Protein AF-A0A1M6DS58-F1 (afdb_monomer_lite)

pLDDT: mean 88.7, std 8.62, range [46.53, 97.75]

Structure (mmCIF, N/CA/C/O backbone):
data_AF-A0A1M6DS58-F1
#
_entry.id   AF-A0A1M6DS58-F1
#
loop_
_atom_site.group_PDB
_atom_site.id
_atom_site.type_symbol
_atom_site.label_atom_id
_atom_site.label_alt_id
_atom_site.label_comp_id
_atom_site.label_asym_id
_atom_site.label_entity_id
_atom_site.label_seq_id
_atom_site.pdbx_PDB_ins_code
_atom_site.Cartn_x
_atom_site.Cartn_y
_atom_site.Cartn_z
_atom_site.occupancy
_atom_site.B_iso_or_equiv
_atom_site.auth_seq_id
_atom_site.auth_comp_id
_atom_site.auth_asym_id
_atom_site.auth_atom_id
_atom_site.pdbx_PDB_model_num
ATOM 1 N N . MET A 1 1 ? 22.175 9.753 -7.302 1.00 46.53 1 MET A N 1
ATOM 2 C CA . MET A 1 1 ? 21.295 8.682 -6.777 1.00 46.53 1 MET A CA 1
ATOM 3 C C . MET A 1 1 ? 20.994 7.592 -7.810 1.00 46.53 1 MET A C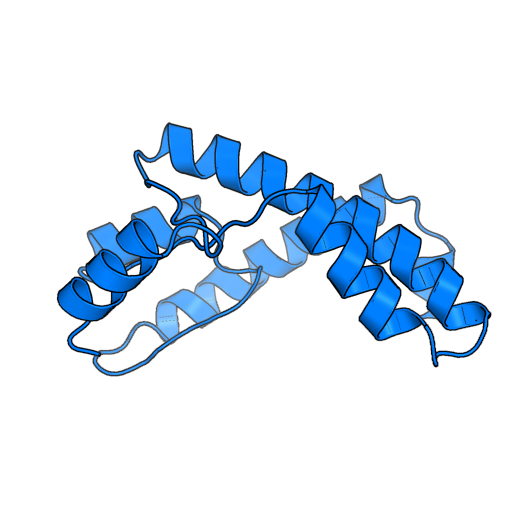 1
ATOM 5 O O . MET A 1 1 ? 21.198 6.434 -7.489 1.00 46.53 1 MET A O 1
ATOM 9 N N . ALA A 1 2 ? 20.599 7.916 -9.053 1.00 52.50 2 ALA A N 1
ATOM 10 C CA . ALA A 1 2 ? 20.231 6.903 -10.060 1.00 52.50 2 ALA A CA 1
ATOM 11 C C . ALA A 1 2 ? 21.359 5.905 -10.433 1.00 52.50 2 ALA A C 1
ATOM 13 O O . ALA A 1 2 ? 21.105 4.710 -10.499 1.00 52.50 2 ALA A O 1
ATOM 14 N N . GLN A 1 3 ? 22.613 6.367 -10.556 1.00 55.88 3 GLN A N 1
ATOM 15 C CA . GLN A 1 3 ? 23.780 5.513 -10.867 1.00 55.88 3 GLN A CA 1
ATOM 16 C C . GLN A 1 3 ? 24.106 4.448 -9.799 1.00 55.88 3 GLN A C 1
ATOM 18 O O . GLN A 1 3 ? 24.860 3.515 -10.068 1.00 55.88 3 GLN A O 1
ATOM 23 N N . PHE A 1 4 ? 23.597 4.594 -8.570 1.00 59.97 4 PHE A N 1
ATOM 24 C CA . PHE A 1 4 ? 23.813 3.607 -7.509 1.00 59.97 4 PHE A CA 1
ATOM 25 C C . PHE A 1 4 ? 22.895 2.392 -7.695 1.00 59.97 4 PHE A C 1
ATOM 27 O O . PHE A 1 4 ? 23.347 1.260 -7.570 1.00 59.97 4 PHE A O 1
ATOM 34 N N . TYR A 1 5 ? 21.641 2.634 -8.091 1.00 61.66 5 TYR A N 1
ATOM 35 C CA . TYR A 1 5 ? 20.644 1.594 -8.349 1.00 61.66 5 TYR A CA 1
ATOM 36 C C . TYR A 1 5 ? 20.905 0.819 -9.643 1.00 61.66 5 TYR A C 1
ATOM 38 O O . TYR A 1 5 ? 20.605 -0.364 -9.698 1.00 61.66 5 TYR A O 1
ATOM 46 N N . ASP A 1 6 ? 21.522 1.444 -10.651 1.00 66.69 6 ASP A N 1
ATOM 47 C CA . ASP A 1 6 ? 21.835 0.776 -11.926 1.00 66.69 6 ASP A CA 1
ATOM 48 C C . ASP A 1 6 ? 22.868 -0.371 -11.776 1.00 66.69 6 ASP A C 1
ATOM 50 O O . ASP A 1 6 ? 23.033 -1.169 -12.694 1.00 66.69 6 ASP A O 1
ATOM 54 N N . ARG A 1 7 ? 23.573 -0.460 -10.635 1.00 71.75 7 ARG A N 1
ATOM 55 C CA . ARG A 1 7 ? 24.584 -1.499 -10.344 1.00 71.75 7 ARG A CA 1
ATOM 56 C C . ARG A 1 7 ? 24.110 -2.576 -9.365 1.00 71.75 7 ARG A C 1
ATOM 58 O O . ARG A 1 7 ? 24.876 -3.485 -9.059 1.00 71.75 7 ARG A O 1
ATOM 65 N N . MET A 1 8 ? 22.900 -2.446 -8.830 1.00 73.06 8 MET A N 1
ATOM 66 C CA . MET A 1 8 ? 22.350 -3.369 -7.840 1.00 73.06 8 MET A CA 1
ATOM 67 C C . MET A 1 8 ? 21.389 -4.336 -8.522 1.00 73.06 8 MET A C 1
ATOM 69 O O . MET A 1 8 ? 20.614 -3.933 -9.387 1.00 73.06 8 MET A O 1
ATOM 73 N N . ASP A 1 9 ? 21.421 -5.604 -8.118 1.00 81.25 9 ASP A N 1
ATOM 74 C CA . ASP A 1 9 ? 20.386 -6.544 -8.533 1.00 81.25 9 ASP A CA 1
ATOM 75 C C . ASP A 1 9 ? 19.036 -6.210 -7.868 1.00 81.25 9 ASP A C 1
ATOM 77 O O . ASP A 1 9 ? 18.951 -5.480 -6.872 1.00 81.25 9 ASP A O 1
ATOM 81 N N . ASP A 1 10 ? 17.956 -6.755 -8.425 1.00 77.62 10 ASP A N 1
ATOM 82 C CA . ASP A 1 10 ? 16.598 -6.503 -7.938 1.00 77.62 10 ASP A CA 1
ATOM 83 C C . ASP A 1 10 ? 16.417 -6.892 -6.458 1.00 77.62 10 ASP A C 1
ATOM 85 O O . ASP A 1 10 ? 15.611 -6.283 -5.750 1.00 77.62 10 ASP A O 1
ATOM 89 N N . ALA A 1 11 ? 17.160 -7.891 -5.966 1.00 80.81 11 ALA A N 1
ATOM 90 C CA . ALA A 1 11 ? 17.073 -8.344 -4.582 1.00 80.81 11 ALA A CA 1
ATOM 91 C C . ALA A 1 11 ? 17.712 -7.335 -3.618 1.00 80.81 11 ALA A C 1
ATOM 93 O O . ALA A 1 11 ? 17.133 -7.044 -2.571 1.00 80.81 11 ALA A O 1
ATOM 94 N N . ALA A 1 12 ? 18.851 -6.756 -3.988 1.00 86.31 12 ALA A N 1
ATOM 95 C CA . ALA A 1 12 ? 19.535 -5.724 -3.229 1.00 86.31 12 ALA A CA 1
ATOM 96 C C . ALA A 1 12 ? 18.743 -4.407 -3.234 1.00 86.31 12 ALA A C 1
ATOM 98 O O . ALA A 1 12 ? 18.622 -3.758 -2.193 1.00 86.31 12 ALA A O 1
ATOM 99 N N . ILE A 1 13 ? 18.137 -4.034 -4.370 1.00 82.44 13 ILE A N 1
ATOM 100 C CA . ILE A 1 13 ? 17.237 -2.870 -4.458 1.00 82.44 13 ILE A CA 1
ATOM 101 C C . ILE A 1 13 ? 16.018 -3.066 -3.553 1.00 82.44 13 ILE A C 1
ATOM 103 O O . ILE A 1 13 ? 15.627 -2.151 -2.824 1.00 82.44 13 ILE A O 1
ATOM 107 N N . TRP A 1 14 ? 15.418 -4.256 -3.587 1.00 84.06 14 TRP A N 1
ATOM 108 C CA . TRP A 1 14 ? 14.292 -4.589 -2.724 1.00 84.06 14 TRP A CA 1
ATOM 109 C C . TRP A 1 14 ? 14.684 -4.531 -1.247 1.00 84.06 14 TRP A C 1
ATOM 111 O O . TRP A 1 14 ? 14.027 -3.844 -0.470 1.00 84.06 14 TRP A O 1
ATOM 121 N N . TRP A 1 15 ? 15.795 -5.163 -0.862 1.00 87.19 15 TRP A N 1
ATOM 122 C CA . TRP A 1 15 ? 16.299 -5.122 0.512 1.00 87.19 15 TRP A CA 1
ATOM 123 C C . TRP A 1 15 ? 16.541 -3.686 0.990 1.00 87.19 15 TRP A C 1
ATOM 125 O O . TRP A 1 15 ? 16.115 -3.321 2.086 1.00 87.19 15 TRP A O 1
ATOM 135 N N . PHE A 1 16 ? 17.139 -2.840 0.147 1.00 87.06 16 PHE A N 1
ATOM 136 C CA . PHE A 1 16 ? 17.342 -1.430 0.469 1.00 87.06 16 PHE A CA 1
ATOM 137 C C . PHE A 1 16 ? 16.011 -0.706 0.716 1.00 87.06 16 PHE A C 1
ATOM 139 O O . PHE A 1 16 ? 15.902 0.070 1.662 1.00 87.06 16 PHE A O 1
ATOM 146 N N . SER A 1 17 ? 14.976 -1.003 -0.079 1.00 84.19 17 SER A N 1
ATOM 147 C CA . SER A 1 17 ? 13.623 -0.475 0.140 1.00 84.19 17 SER A CA 1
ATOM 148 C C . SER A 1 17 ? 13.063 -0.891 1.501 1.00 84.19 17 SER A C 1
ATOM 150 O O . SER A 1 17 ? 12.466 -0.071 2.195 1.00 84.19 17 SER A O 1
ATOM 152 N N . GLN A 1 18 ? 13.293 -2.138 1.919 1.00 86.56 18 GLN A N 1
ATOM 153 C CA . GLN A 1 18 ? 12.830 -2.639 3.216 1.00 86.56 18 GLN A CA 1
ATOM 154 C C . GLN A 1 18 ? 13.524 -1.933 4.381 1.00 86.56 18 GLN A C 1
ATOM 156 O O . GLN A 1 18 ? 12.858 -1.526 5.333 1.00 86.56 18 GLN A O 1
ATOM 161 N N . VAL A 1 19 ? 14.843 -1.740 4.292 1.00 89.56 19 VAL A N 1
ATOM 162 C CA . VAL A 1 19 ? 15.611 -0.979 5.288 1.00 89.56 19 VAL A CA 1
ATOM 163 C C . VAL A 1 19 ? 15.158 0.476 5.323 1.00 89.56 19 VAL A C 1
ATOM 165 O O . VAL A 1 19 ? 14.939 1.027 6.399 1.00 89.56 19 VAL A O 1
ATOM 168 N N . HIS A 1 20 ? 14.955 1.093 4.159 1.00 86.94 20 HIS A N 1
ATOM 169 C CA . HIS A 1 20 ? 14.448 2.456 4.075 1.00 86.94 20 HIS A CA 1
ATOM 170 C C . HIS A 1 20 ? 13.079 2.591 4.757 1.00 86.94 20 HIS A C 1
ATOM 172 O O . HIS A 1 20 ? 12.907 3.472 5.596 1.00 86.94 20 HIS A O 1
ATOM 178 N N . HIS A 1 21 ? 12.137 1.685 4.480 1.00 88.69 21 HIS A N 1
ATOM 179 C CA . HIS A 1 21 ? 10.829 1.672 5.139 1.00 88.69 21 HIS A CA 1
ATOM 180 C C . HIS A 1 21 ? 10.943 1.465 6.657 1.00 88.69 21 HIS A C 1
ATOM 182 O O . HIS A 1 21 ? 10.255 2.141 7.419 1.00 88.69 21 HIS A O 1
ATOM 188 N N . ALA A 1 22 ? 11.832 0.576 7.113 1.00 87.69 22 ALA A N 1
ATOM 189 C CA . ALA A 1 22 ? 12.081 0.377 8.539 1.00 87.69 22 ALA A CA 1
ATOM 190 C C . ALA A 1 22 ? 12.609 1.656 9.212 1.00 87.69 22 ALA A C 1
ATOM 192 O O . ALA A 1 22 ? 12.144 2.014 10.290 1.00 87.69 22 ALA A O 1
ATOM 193 N N . ASN A 1 23 ? 13.505 2.387 8.546 1.00 90.31 23 ASN A N 1
ATOM 194 C CA . ASN A 1 23 ? 14.052 3.649 9.050 1.00 90.31 23 ASN A CA 1
ATOM 195 C C . ASN A 1 23 ? 13.021 4.788 9.078 1.00 90.31 23 ASN A C 1
ATOM 197 O O . ASN A 1 23 ? 13.159 5.710 9.877 1.00 90.31 23 ASN A O 1
ATOM 201 N N . LEU A 1 24 ? 11.987 4.738 8.231 1.00 88.62 24 LEU A N 1
ATOM 202 C CA . LEU A 1 24 ? 10.886 5.707 8.251 1.00 88.62 24 LEU A CA 1
ATOM 203 C C . LEU A 1 24 ? 9.878 5.450 9.378 1.00 88.62 24 LEU A C 1
ATOM 205 O O . LEU A 1 24 ? 9.100 6.346 9.705 1.00 88.62 24 LEU A O 1
ATOM 209 N N . ARG A 1 25 ? 9.886 4.260 9.989 1.00 87.62 25 ARG A N 1
ATOM 210 C CA . ARG A 1 25 ? 8.902 3.868 11.005 1.00 87.62 25 ARG A CA 1
ATOM 211 C C . ARG A 1 25 ? 8.760 4.881 12.150 1.00 87.62 25 ARG A C 1
ATOM 213 O O . ARG A 1 25 ? 7.624 5.277 12.398 1.00 87.62 25 ARG A O 1
ATOM 220 N N . PRO A 1 26 ? 9.838 5.364 12.801 1.00 88.06 26 PRO A N 1
ATOM 221 C CA . PRO A 1 26 ? 9.694 6.314 13.906 1.00 88.06 26 PRO A CA 1
ATOM 222 C C . PRO A 1 26 ? 9.020 7.624 13.478 1.00 88.06 26 PRO A C 1
ATOM 224 O O . PRO A 1 26 ? 8.281 8.223 14.254 1.00 88.06 26 PRO A O 1
ATOM 227 N N . LEU A 1 27 ? 9.240 8.059 12.231 1.00 88.25 27 LEU A N 1
ATOM 228 C CA . LEU A 1 27 ? 8.618 9.267 11.685 1.00 88.25 27 LEU A CA 1
ATOM 229 C C . LEU A 1 27 ? 7.122 9.064 11.449 1.00 88.25 27 LEU A C 1
ATOM 231 O O . LEU A 1 27 ? 6.328 9.930 11.804 1.00 88.25 27 LEU A O 1
ATOM 235 N N . VAL A 1 28 ? 6.734 7.912 10.893 1.00 86.06 28 VAL A N 1
ATOM 236 C CA . VAL A 1 28 ? 5.318 7.558 10.729 1.00 86.06 28 VAL A CA 1
ATOM 237 C C . VAL A 1 28 ? 4.635 7.488 12.091 1.00 86.06 28 VAL A C 1
ATOM 239 O O . VAL A 1 28 ? 3.592 8.101 12.276 1.00 86.06 28 VAL A O 1
ATOM 242 N N . GLU A 1 29 ? 5.236 6.801 13.063 1.00 85.69 29 GLU A N 1
ATOM 243 C CA . GLU A 1 29 ? 4.677 6.654 14.411 1.00 85.69 29 GLU A CA 1
ATOM 244 C C . GLU A 1 29 ? 4.504 7.986 15.147 1.00 85.69 29 GLU A C 1
ATOM 246 O O . GLU A 1 29 ? 3.537 8.137 15.899 1.00 85.69 29 GLU A O 1
ATOM 251 N N . ALA A 1 30 ? 5.421 8.934 14.941 1.00 87.50 30 ALA A N 1
ATOM 252 C CA . ALA A 1 30 ? 5.326 10.288 15.479 1.00 87.50 30 ALA A CA 1
ATOM 253 C C . ALA A 1 30 ? 4.249 11.128 14.771 1.00 87.50 30 ALA A C 1
ATOM 255 O O . ALA A 1 30 ? 3.663 12.017 15.384 1.00 87.50 30 ALA A O 1
ATOM 256 N N . ALA A 1 31 ? 3.969 10.838 13.498 1.00 87.06 31 ALA A N 1
ATOM 257 C CA . ALA A 1 31 ? 2.948 11.516 12.703 1.00 87.06 31 ALA A CA 1
ATOM 258 C C . ALA A 1 31 ? 1.525 10.959 12.912 1.00 87.06 31 ALA A C 1
ATOM 260 O O . ALA A 1 31 ? 0.567 11.565 12.428 1.00 87.06 31 ALA A O 1
ATOM 261 N N . LEU A 1 32 ? 1.361 9.839 13.634 1.00 85.31 32 LEU A N 1
ATOM 262 C CA . LEU A 1 32 ? 0.059 9.265 14.004 1.00 85.31 32 LEU A CA 1
ATOM 263 C C . LEU A 1 32 ? -0.648 10.121 15.070 1.00 85.31 32 LEU A C 1
ATOM 265 O O . LEU A 1 32 ? -0.753 9.741 16.238 1.00 85.31 32 LEU A O 1
ATOM 269 N N . VAL A 1 33 ? -1.136 11.286 14.652 1.00 86.88 33 VAL A N 1
ATOM 270 C CA . VAL A 1 33 ? -1.972 12.191 15.449 1.00 86.88 33 VAL A CA 1
ATOM 271 C C . VAL A 1 33 ? -3.411 12.206 14.911 1.00 86.88 33 VAL A C 1
ATOM 273 O O . VAL A 1 33 ? -3.613 11.955 13.718 1.00 86.88 33 VAL A O 1
ATOM 276 N N . PRO A 1 34 ? -4.424 12.496 15.751 1.00 88.19 34 PRO A N 1
ATOM 277 C CA . PRO A 1 34 ? -5.816 12.550 15.310 1.00 88.19 34 PRO A CA 1
ATOM 278 C C . PRO A 1 34 ? -6.028 13.520 14.139 1.00 88.19 34 PRO A C 1
ATOM 280 O O . PRO A 1 34 ? -5.521 14.639 14.158 1.00 88.19 34 PRO A O 1
ATOM 283 N N . GLY A 1 35 ? -6.806 13.095 13.140 1.00 86.81 35 GLY A N 1
ATOM 284 C CA . GLY A 1 35 ? -7.133 13.904 11.959 1.00 86.81 35 GLY A CA 1
ATOM 285 C C . GLY A 1 35 ? -6.116 13.836 10.813 1.00 86.81 35 GLY A C 1
ATOM 286 O O . GLY A 1 35 ? -6.333 14.478 9.788 1.00 86.81 35 GLY A O 1
ATOM 287 N N . THR A 1 36 ? -5.042 13.054 10.946 1.00 89.50 36 THR A N 1
ATOM 288 C CA . THR A 1 36 ? -4.038 12.878 9.886 1.00 89.50 36 THR A CA 1
ATOM 289 C C . THR A 1 36 ? -4.298 11.615 9.070 1.00 89.50 36 THR A C 1
ATOM 291 O O . THR A 1 36 ? -4.552 10.547 9.625 1.00 89.50 36 THR A O 1
ATOM 294 N N . VAL A 1 37 ? -4.153 11.721 7.746 1.00 91.00 37 VAL A N 1
ATOM 295 C CA . VAL A 1 37 ? -4.070 10.575 6.832 1.00 91.00 37 VAL A CA 1
ATOM 296 C C . VAL A 1 37 ? -2.616 10.412 6.409 1.00 91.00 37 VAL A C 1
ATOM 298 O O . VAL A 1 37 ? -2.007 11.348 5.895 1.00 91.00 37 VAL A O 1
ATOM 301 N N . ILE A 1 38 ? -2.054 9.226 6.634 1.00 91.62 38 ILE A N 1
ATOM 302 C CA . ILE A 1 38 ? -0.716 8.864 6.162 1.00 91.62 38 ILE A CA 1
ATOM 303 C C . ILE A 1 38 ? -0.886 7.791 5.093 1.00 91.62 38 ILE A C 1
ATOM 305 O O . ILE A 1 38 ? -1.570 6.794 5.317 1.00 91.62 38 ILE A O 1
ATOM 309 N N . GLU A 1 39 ? -0.240 7.982 3.947 1.00 92.06 39 GLU A N 1
ATOM 310 C CA . GLU A 1 39 ? -0.259 7.044 2.827 1.00 92.06 39 GLU A CA 1
ATOM 311 C C . GLU A 1 39 ? 1.160 6.693 2.363 1.00 92.06 39 GLU A C 1
ATOM 313 O O . GLU A 1 39 ? 2.108 7.458 2.549 1.00 92.06 39 GLU A O 1
ATOM 318 N N . GLY A 1 40 ? 1.313 5.519 1.747 1.00 89.25 40 GLY A N 1
ATOM 319 C CA . GLY A 1 40 ? 2.551 5.125 1.075 1.00 89.25 40 GLY A CA 1
ATOM 320 C C . GLY A 1 40 ? 2.975 3.677 1.314 1.00 89.25 40 GLY A C 1
ATOM 321 O O . GLY A 1 40 ? 2.540 3.010 2.248 1.00 89.25 40 GLY A O 1
ATOM 322 N N . SER A 1 41 ? 3.894 3.193 0.474 1.00 84.56 41 SER A N 1
ATOM 323 C CA . SER A 1 41 ? 4.396 1.808 0.499 1.00 84.56 41 SER A CA 1
ATOM 324 C C . SER A 1 41 ? 5.216 1.451 1.744 1.00 84.56 41 SER A C 1
ATOM 326 O O . SER A 1 41 ? 5.449 0.273 2.010 1.00 84.56 41 SER A O 1
ATOM 328 N N . ALA A 1 42 ? 5.663 2.453 2.507 1.00 86.25 42 ALA A N 1
ATOM 329 C CA . ALA A 1 42 ? 6.369 2.251 3.769 1.00 86.25 42 ALA A CA 1
ATOM 330 C C . ALA A 1 42 ? 5.440 1.793 4.908 1.00 86.25 42 ALA A C 1
ATOM 332 O O . ALA A 1 42 ? 5.919 1.233 5.896 1.00 86.25 42 ALA A O 1
ATOM 333 N N . LEU A 1 43 ? 4.120 1.975 4.758 1.00 90.25 43 LEU A N 1
ATOM 334 C CA . LEU A 1 43 ? 3.093 1.544 5.708 1.00 90.25 43 LEU A CA 1
ATOM 335 C C . LEU A 1 43 ? 2.836 0.039 5.600 1.00 90.25 43 LEU A C 1
ATOM 337 O O . LEU A 1 43 ? 1.774 -0.423 5.186 1.00 90.25 43 LEU A O 1
ATOM 341 N N . ARG A 1 44 ? 3.856 -0.750 5.939 1.00 89.19 44 ARG A N 1
ATOM 342 C CA . ARG A 1 44 ? 3.773 -2.209 5.885 1.00 89.19 44 ARG A CA 1
ATOM 343 C C . ARG A 1 44 ? 2.729 -2.740 6.876 1.00 89.19 44 ARG A C 1
ATOM 345 O O . ARG A 1 44 ? 2.523 -2.116 7.915 1.00 89.19 44 ARG A O 1
ATOM 352 N N . PRO A 1 45 ? 2.135 -3.917 6.626 1.00 91.12 45 PRO A N 1
ATOM 353 C CA . PRO A 1 45 ? 1.093 -4.473 7.492 1.00 91.12 45 PRO A CA 1
ATOM 354 C C . PRO A 1 45 ? 1.484 -4.611 8.965 1.00 91.12 45 PRO A C 1
ATOM 356 O O . PRO A 1 45 ? 0.643 -4.383 9.823 1.00 91.12 45 PRO A O 1
ATOM 359 N N . ASP A 1 46 ? 2.754 -4.892 9.281 1.00 89.50 46 ASP A N 1
ATOM 360 C CA . ASP A 1 46 ? 3.235 -4.903 10.671 1.00 89.50 46 ASP A CA 1
ATOM 361 C C . ASP A 1 46 ? 3.059 -3.539 11.361 1.00 89.50 46 ASP A C 1
ATOM 363 O O . ASP A 1 46 ? 2.700 -3.465 12.533 1.00 89.50 46 ASP A O 1
ATOM 367 N N . LEU A 1 47 ? 3.300 -2.450 10.625 1.00 88.25 47 LEU A N 1
ATOM 368 C CA . LEU A 1 47 ? 3.110 -1.089 11.117 1.00 88.25 47 LEU A CA 1
ATOM 369 C C . LEU A 1 47 ? 1.624 -0.727 11.186 1.00 88.25 47 LEU A C 1
ATOM 371 O O . LEU A 1 47 ? 1.205 -0.083 12.143 1.00 88.25 47 LEU A O 1
ATOM 375 N N . LEU A 1 48 ? 0.821 -1.175 10.215 1.00 91.38 48 LEU A N 1
ATOM 376 C CA . LEU A 1 48 ? -0.634 -1.013 10.262 1.00 91.38 48 LEU A CA 1
ATOM 377 C C . LEU A 1 48 ? -1.222 -1.704 11.498 1.00 91.38 48 LEU A C 1
ATOM 379 O O . LEU A 1 48 ? -1.994 -1.090 12.222 1.00 91.38 48 LEU A O 1
ATOM 383 N N . ALA A 1 49 ? -0.805 -2.933 11.807 1.00 89.88 49 ALA A N 1
ATOM 384 C CA . ALA A 1 49 ? -1.259 -3.647 12.999 1.00 89.88 49 ALA A CA 1
ATOM 385 C C . ALA A 1 49 ? -0.927 -2.881 14.295 1.00 89.88 49 ALA A C 1
ATOM 387 O O . ALA A 1 49 ? -1.765 -2.755 15.187 1.00 89.88 49 ALA A O 1
ATOM 388 N N . GLN A 1 50 ? 0.275 -2.303 14.379 1.00 88.56 50 GLN A N 1
ATOM 389 C CA . GLN A 1 50 ? 0.687 -1.470 15.514 1.00 88.56 50 GLN A CA 1
ATOM 390 C C . GLN A 1 50 ? -0.106 -0.160 15.601 1.00 88.56 50 GLN A C 1
ATOM 392 O O . GLN A 1 50 ? -0.499 0.251 16.692 1.00 88.56 50 GLN A O 1
ATOM 397 N N . ALA A 1 51 ? -0.363 0.495 14.467 1.00 89.69 51 ALA A N 1
ATOM 398 C CA . ALA A 1 51 ? -1.176 1.705 14.409 1.00 89.69 51 ALA A CA 1
ATOM 399 C C . ALA A 1 51 ? -2.635 1.417 14.809 1.00 89.69 51 ALA A C 1
ATOM 401 O O . ALA A 1 51 ? -3.207 2.162 15.605 1.00 89.69 51 ALA A O 1
ATOM 402 N N . ALA A 1 52 ? -3.201 0.298 14.349 1.00 90.50 52 ALA A N 1
ATOM 403 C CA . ALA A 1 52 ? -4.535 -0.163 14.725 1.00 90.50 52 ALA A CA 1
ATOM 404 C C . ALA A 1 52 ? -4.647 -0.427 16.234 1.00 90.50 52 ALA A C 1
ATOM 406 O O . ALA A 1 52 ? -5.599 0.020 16.870 1.00 90.50 52 ALA A O 1
ATOM 407 N N . ALA A 1 53 ? -3.632 -1.050 16.845 1.00 89.12 53 ALA A N 1
ATOM 408 C CA . ALA A 1 53 ? -3.571 -1.242 18.298 1.00 89.12 53 ALA A CA 1
ATOM 409 C C . ALA A 1 53 ? -3.526 0.082 19.091 1.00 89.12 53 ALA A C 1
ATOM 411 O O . ALA A 1 53 ? -3.869 0.110 20.271 1.00 89.12 53 ALA A O 1
ATOM 412 N N . ARG A 1 54 ? -3.127 1.187 18.447 1.00 87.69 54 ARG A N 1
ATOM 413 C CA . ARG A 1 54 ? -3.130 2.551 19.003 1.00 87.69 54 ARG A CA 1
ATOM 414 C C . ARG A 1 54 ? -4.408 3.334 18.668 1.00 87.69 54 ARG A C 1
ATOM 416 O O . ARG A 1 54 ? -4.471 4.526 18.956 1.00 87.69 54 ARG A O 1
ATOM 423 N N . GLY A 1 55 ? -5.409 2.683 18.073 1.00 88.25 55 GLY A N 1
ATOM 424 C CA . GLY A 1 55 ? -6.699 3.281 17.726 1.00 88.25 55 GLY A CA 1
ATOM 425 C C . GLY A 1 55 ? -6.727 4.014 16.384 1.00 88.25 55 GLY A C 1
ATOM 426 O O . GLY A 1 55 ? -7.691 4.728 16.119 1.00 88.25 55 GLY A O 1
ATOM 427 N N . ALA A 1 56 ? -5.697 3.871 15.544 1.00 90.56 56 ALA A N 1
ATOM 428 C CA . ALA A 1 56 ? -5.733 4.413 14.191 1.00 90.56 56 ALA A CA 1
ATOM 429 C C . ALA A 1 56 ? -6.572 3.521 13.272 1.00 90.56 56 ALA A C 1
ATOM 431 O O . ALA A 1 56 ? -6.451 2.294 13.292 1.00 90.56 56 ALA A O 1
ATOM 432 N N . GLU A 1 57 ? -7.360 4.144 12.404 1.00 92.19 57 GLU A N 1
ATOM 433 C CA . GLU A 1 57 ? -8.028 3.421 11.333 1.00 92.19 5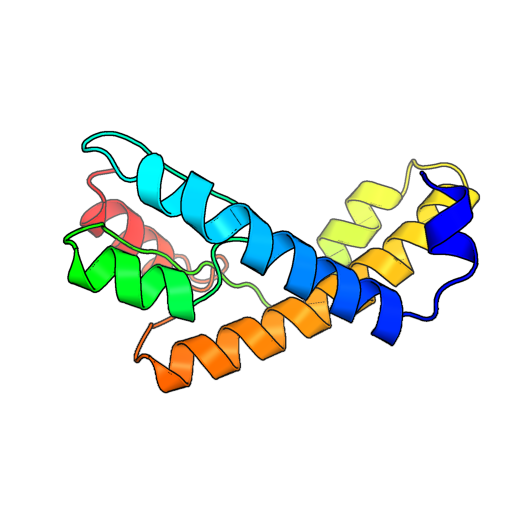7 GLU A CA 1
ATOM 434 C C . GLU A 1 57 ? -6.999 3.025 10.272 1.00 92.19 57 GLU A C 1
ATOM 436 O O . GLU A 1 57 ? -6.242 3.863 9.777 1.00 92.19 57 GLU A O 1
ATOM 441 N N . THR A 1 58 ? -6.945 1.738 9.927 1.00 93.75 58 THR A N 1
ATOM 442 C CA . THR A 1 58 ? -5.972 1.228 8.955 1.00 93.75 58 THR A CA 1
ATOM 443 C C . THR A 1 58 ? -6.650 0.589 7.757 1.00 93.75 58 THR A C 1
ATOM 445 O O . THR A 1 58 ? -7.730 -0.006 7.840 1.00 93.75 58 THR A O 1
ATOM 448 N N . VAL A 1 59 ? -6.022 0.768 6.597 1.00 94.88 59 VAL A N 1
ATOM 449 C CA . VAL A 1 59 ? -6.522 0.285 5.314 1.00 94.88 59 VAL A CA 1
ATOM 450 C C . VAL A 1 59 ? -5.339 -0.223 4.507 1.00 94.88 59 VAL A C 1
ATOM 452 O O . VAL A 1 59 ? -4.371 0.503 4.290 1.00 94.88 59 VAL A O 1
ATOM 455 N N . LEU A 1 60 ? -5.431 -1.464 4.037 1.00 96.19 60 LEU A N 1
ATOM 456 C CA . LEU A 1 60 ? -4.514 -2.009 3.046 1.00 96.19 60 LEU A CA 1
ATOM 457 C C . LEU A 1 60 ? -5.261 -2.153 1.723 1.00 96.19 60 LEU A C 1
ATOM 459 O O . LEU A 1 60 ? -6.111 -3.028 1.585 1.00 96.19 60 LEU A O 1
ATOM 463 N N . LEU A 1 61 ? -4.940 -1.300 0.754 1.00 95.69 61 LEU A N 1
ATOM 464 C CA . LEU A 1 61 ? -5.485 -1.404 -0.596 1.00 95.69 61 LEU A CA 1
ATOM 465 C C . LEU A 1 61 ? -4.661 -2.390 -1.423 1.00 95.69 61 LEU A C 1
ATOM 467 O O . LEU A 1 61 ? -3.430 -2.397 -1.369 1.00 95.69 61 LEU A O 1
ATOM 471 N N . THR A 1 62 ? -5.339 -3.202 -2.224 1.00 95.69 62 THR A N 1
ATOM 472 C CA . THR A 1 62 ? -4.709 -4.108 -3.183 1.00 95.69 62 THR A CA 1
ATOM 473 C C . THR A 1 62 ? -5.433 -4.069 -4.521 1.00 95.69 62 THR A C 1
ATOM 475 O O . THR A 1 62 ? -6.525 -3.526 -4.650 1.00 95.69 62 THR A O 1
ATOM 478 N N . ALA A 1 63 ? -4.791 -4.628 -5.536 1.00 96.00 63 ALA A N 1
ATOM 479 C CA . ALA A 1 63 ? -5.343 -4.789 -6.869 1.00 96.00 63 ALA A CA 1
ATOM 480 C C . ALA A 1 63 ? -4.791 -6.075 -7.506 1.00 96.00 63 ALA A C 1
ATOM 482 O O . ALA A 1 63 ? -3.733 -6.570 -7.078 1.00 96.00 63 ALA A O 1
ATOM 483 N N . PRO A 1 64 ? -5.445 -6.603 -8.555 1.00 95.31 64 PRO A N 1
ATOM 484 C CA . PRO A 1 64 ? -4.899 -7.690 -9.359 1.00 95.31 64 PRO A CA 1
ATOM 485 C C . PRO A 1 64 ? -3.534 -7.331 -9.966 1.00 95.31 64 PRO A C 1
ATOM 487 O O . PRO A 1 64 ? -3.331 -6.214 -10.448 1.00 95.31 64 PRO A O 1
ATOM 490 N N . GLU A 1 65 ? -2.602 -8.293 -10.006 1.00 95.50 65 GLU A N 1
ATOM 491 C CA . GLU A 1 65 ? -1.248 -8.072 -10.553 1.00 95.50 65 GLU A CA 1
ATOM 492 C C . GLU A 1 65 ? -1.288 -7.568 -12.004 1.00 95.50 65 GLU A C 1
ATOM 494 O O . GLU A 1 65 ? -0.536 -6.664 -12.368 1.00 95.50 65 GLU A O 1
ATOM 499 N N . ALA A 1 66 ? -2.215 -8.091 -12.814 1.00 95.56 66 ALA A N 1
ATOM 500 C CA . ALA A 1 66 ? -2.407 -7.667 -14.199 1.00 95.56 66 ALA A CA 1
ATOM 501 C C . ALA A 1 66 ? -2.804 -6.185 -14.311 1.00 95.56 66 ALA A C 1
ATOM 503 O O . ALA A 1 66 ? -2.288 -5.476 -15.175 1.00 95.56 66 ALA A O 1
ATOM 504 N N . LEU A 1 67 ? -3.668 -5.698 -13.413 1.00 96.19 67 LEU A N 1
ATOM 505 C CA . LEU A 1 67 ? -4.080 -4.295 -13.394 1.00 96.19 67 LEU A CA 1
ATOM 506 C C . LEU A 1 67 ? -2.918 -3.382 -12.988 1.00 96.19 67 LEU A C 1
ATOM 508 O O . LEU A 1 67 ? -2.705 -2.344 -13.615 1.00 96.19 67 LEU A O 1
ATOM 512 N N . LEU A 1 68 ? -2.140 -3.777 -11.976 1.00 94.25 68 LEU A N 1
ATOM 513 C CA . LEU A 1 68 ? -0.947 -3.035 -11.557 1.00 94.25 68 LEU A CA 1
ATOM 514 C C . LEU A 1 68 ? 0.086 -2.959 -12.685 1.00 94.25 68 LEU A C 1
ATOM 516 O O . LEU A 1 68 ? 0.586 -1.876 -12.985 1.00 94.25 68 LEU A O 1
ATOM 520 N N . ALA A 1 69 ? 0.357 -4.084 -13.351 1.00 94.81 69 ALA A N 1
ATOM 521 C CA . ALA A 1 69 ? 1.269 -4.139 -14.487 1.00 94.81 69 ALA A CA 1
ATOM 522 C C . ALA A 1 69 ? 0.808 -3.240 -15.639 1.00 94.81 69 ALA A C 1
ATOM 524 O O . ALA A 1 69 ? 1.609 -2.476 -16.176 1.00 94.81 69 ALA A O 1
ATOM 525 N N . ALA A 1 70 ? -0.481 -3.288 -15.986 1.00 95.31 70 ALA A N 1
ATOM 526 C CA . ALA A 1 70 ? -1.054 -2.437 -17.022 1.00 95.31 70 ALA A CA 1
ATOM 527 C C . ALA A 1 70 ? -0.910 -0.947 -16.675 1.00 95.31 70 ALA A C 1
ATOM 529 O O . ALA A 1 70 ? -0.447 -0.173 -17.509 1.00 95.31 70 ALA A O 1
ATOM 530 N N . ARG A 1 71 ? -1.233 -0.547 -15.436 1.00 94.31 71 ARG A N 1
ATOM 531 C CA . ARG A 1 71 ? -1.122 0.852 -14.992 1.00 94.31 71 ARG A CA 1
ATOM 532 C C . ARG A 1 71 ? 0.319 1.355 -14.9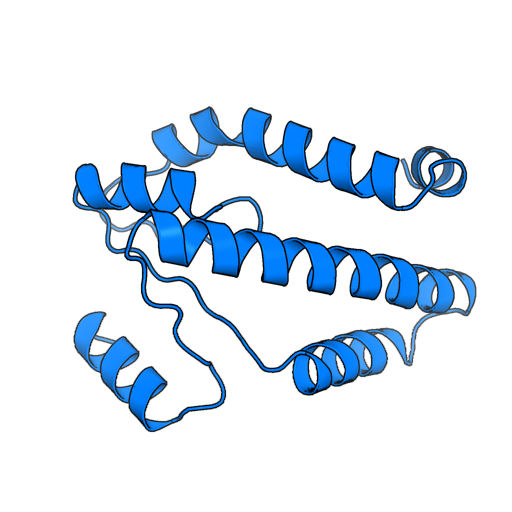72 1.00 94.31 71 ARG A C 1
ATOM 534 O O . ARG A 1 71 ? 0.574 2.461 -15.439 1.00 94.31 71 ARG A O 1
ATOM 541 N N . ILE A 1 72 ? 1.261 0.552 -14.476 1.00 93.25 72 ILE A N 1
ATOM 542 C CA . ILE A 1 72 ? 2.684 0.923 -14.438 1.00 93.25 72 ILE A CA 1
ATOM 543 C C . ILE A 1 72 ? 3.236 1.092 -15.856 1.00 93.25 72 ILE A C 1
ATOM 545 O O . ILE A 1 72 ? 3.904 2.085 -16.139 1.00 93.25 72 ILE A O 1
ATOM 549 N N . ARG A 1 73 ? 2.923 0.161 -16.767 1.00 93.06 73 ARG A N 1
ATOM 550 C CA . ARG A 1 73 ? 3.355 0.245 -18.170 1.00 93.06 73 ARG A CA 1
ATOM 551 C C . ARG A 1 73 ? 2.721 1.421 -18.901 1.00 93.06 73 ARG A C 1
ATOM 553 O O . ARG A 1 73 ? 3.428 2.116 -19.619 1.00 93.06 73 ARG A O 1
ATOM 560 N N . ALA A 1 74 ? 1.432 1.678 -18.679 1.00 93.25 74 ALA A N 1
ATOM 561 C CA . ALA A 1 74 ? 0.747 2.838 -19.242 1.00 93.25 74 ALA A CA 1
ATOM 562 C C . ALA A 1 74 ? 1.391 4.152 -18.773 1.00 93.25 74 ALA A C 1
ATOM 564 O O . ALA A 1 74 ? 1.699 5.004 -19.597 1.00 93.25 74 ALA A O 1
ATOM 565 N N . GLY A 1 75 ? 1.691 4.285 -17.475 1.00 90.81 75 GLY A N 1
ATOM 566 C CA . GLY A 1 75 ? 2.382 5.463 -16.937 1.00 90.81 75 GLY A CA 1
ATOM 567 C C . GLY A 1 75 ? 3.819 5.634 -17.444 1.00 90.81 75 GLY A C 1
ATOM 568 O O . GLY A 1 75 ? 4.367 6.732 -17.390 1.00 90.81 75 GLY A O 1
ATOM 569 N N . ALA A 1 76 ? 4.431 4.563 -17.951 1.00 91.44 76 ALA A N 1
ATOM 570 C CA . ALA A 1 76 ? 5.764 4.593 -18.536 1.00 91.44 76 ALA A CA 1
ATOM 571 C C . ALA A 1 76 ? 5.775 4.746 -20.065 1.00 91.44 76 ALA A C 1
ATOM 573 O O . ALA A 1 76 ? 6.854 4.930 -20.629 1.00 91.44 76 ALA A O 1
ATOM 574 N N . ALA A 1 77 ? 4.623 4.659 -20.738 1.00 89.25 77 ALA A N 1
ATOM 575 C CA . ALA A 1 77 ? 4.538 4.566 -22.197 1.00 89.25 77 ALA A CA 1
ATOM 576 C C . ALA A 1 77 ? 5.192 5.764 -22.904 1.00 89.25 77 ALA A C 1
ATOM 578 O O . ALA A 1 77 ? 5.971 5.575 -23.838 1.00 89.25 77 ALA A O 1
ATOM 579 N N . ASP A 1 78 ? 4.966 6.971 -22.383 1.00 89.31 78 ASP A N 1
ATOM 580 C CA . ASP A 1 78 ? 5.486 8.221 -22.951 1.00 89.31 78 ASP A CA 1
ATOM 581 C C . ASP A 1 78 ? 6.880 8.599 -22.421 1.00 89.31 78 ASP A C 1
ATOM 583 O O . ASP A 1 78 ? 7.417 9.666 -22.729 1.00 89.31 78 ASP A O 1
ATOM 587 N N . LEU A 1 79 ? 7.501 7.737 -21.607 1.00 88.88 79 LEU A N 1
ATOM 588 C CA . LEU A 1 79 ? 8.825 8.003 -21.060 1.00 88.88 79 LEU A CA 1
ATOM 589 C C . LEU A 1 79 ? 9.942 7.601 -22.047 1.00 88.88 79 LEU A C 1
ATOM 591 O O . LEU A 1 79 ? 9.820 6.622 -22.795 1.00 88.88 79 LEU A O 1
ATOM 595 N N . PRO A 1 80 ? 11.095 8.300 -22.015 1.00 88.81 80 PRO A N 1
ATOM 596 C CA . PRO A 1 80 ? 12.294 7.887 -22.744 1.00 88.81 80 PRO A CA 1
ATOM 597 C C . PRO A 1 80 ? 12.692 6.431 -22.452 1.00 88.81 80 PRO A C 1
ATOM 599 O O . PRO A 1 80 ? 12.513 5.961 -21.331 1.00 88.81 80 PRO A O 1
ATOM 602 N N . GLU A 1 81 ? 13.324 5.746 -23.413 1.00 82.62 81 GLU A N 1
ATOM 603 C CA . GLU A 1 81 ? 13.696 4.315 -23.329 1.00 82.62 81 GLU A CA 1
ATOM 604 C C . GLU A 1 81 ? 14.363 3.929 -21.996 1.00 82.62 81 GLU A C 1
ATOM 606 O O . GLU A 1 81 ? 13.959 2.980 -21.326 1.00 82.62 81 GLU A O 1
ATOM 611 N N . ARG A 1 82 ? 15.323 4.746 -21.538 1.00 80.69 82 ARG A N 1
ATOM 612 C CA . ARG A 1 82 ? 16.029 4.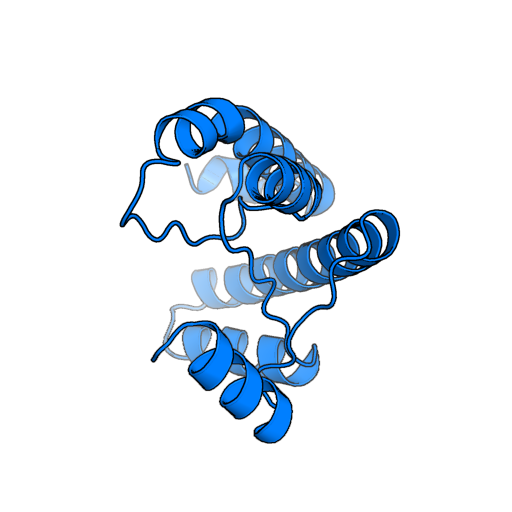551 -20.257 1.00 80.69 82 ARG A CA 1
ATOM 613 C C . ARG A 1 82 ? 15.104 4.469 -19.034 1.00 80.69 82 ARG A C 1
ATOM 615 O O . ARG A 1 82 ? 15.465 3.876 -18.024 1.00 80.69 82 ARG A O 1
ATOM 622 N N . TRP A 1 83 ? 13.937 5.101 -19.097 1.00 82.06 83 TRP A N 1
ATOM 623 C CA . TRP A 1 83 ? 12.933 5.107 -18.037 1.00 82.06 83 TRP A CA 1
ATOM 624 C C . TRP A 1 83 ? 11.901 3.992 -18.215 1.00 82.06 83 TRP A C 1
ATOM 626 O O . TRP A 1 83 ? 11.436 3.459 -17.211 1.00 82.06 83 TRP A O 1
ATOM 636 N N . ARG A 1 84 ? 11.619 3.562 -19.454 1.00 82.62 84 ARG A N 1
ATOM 637 C CA . ARG A 1 84 ? 10.801 2.367 -19.726 1.00 82.62 84 ARG A CA 1
ATOM 638 C C . ARG A 1 84 ? 11.450 1.095 -19.180 1.00 82.62 84 ARG A C 1
ATOM 640 O O . ARG A 1 84 ? 10.786 0.330 -18.487 1.00 82.62 84 ARG A O 1
ATOM 647 N N . VAL A 1 85 ? 12.764 0.928 -19.348 1.00 80.75 85 VAL A N 1
ATOM 648 C CA . VAL A 1 85 ? 13.510 -0.187 -18.723 1.00 80.75 85 VAL A CA 1
ATOM 649 C C . VAL A 1 85 ? 13.394 -0.156 -17.192 1.00 80.75 85 VAL A C 1
ATOM 651 O O . VAL A 1 85 ? 13.185 -1.186 -16.550 1.00 80.75 85 VAL A O 1
ATOM 654 N N . ARG A 1 86 ? 13.453 1.038 -16.587 1.00 83.25 86 ARG A N 1
ATOM 655 C CA . ARG A 1 86 ? 13.275 1.208 -15.136 1.00 83.25 86 ARG A CA 1
ATOM 656 C C . ARG A 1 86 ? 11.849 0.922 -14.669 1.00 83.25 86 ARG A C 1
ATOM 658 O O . ARG A 1 86 ? 11.685 0.498 -13.529 1.00 83.25 86 ARG A O 1
ATOM 665 N N . ALA A 1 87 ? 10.842 1.106 -15.521 1.00 87.38 87 ALA A N 1
ATOM 666 C CA . ALA A 1 87 ? 9.458 0.771 -15.201 1.00 87.38 87 ALA A CA 1
ATOM 667 C C . ALA A 1 87 ? 9.256 -0.739 -15.019 1.00 87.38 87 ALA A C 1
ATOM 669 O O . ALA A 1 87 ? 8.536 -1.143 -14.112 1.00 87.38 87 ALA A O 1
ATOM 670 N N . GLU A 1 88 ? 9.940 -1.582 -15.797 1.00 87.94 88 GLU A N 1
ATOM 671 C CA . GLU A 1 88 ? 9.890 -3.037 -15.593 1.00 87.94 88 GLU A CA 1
ATOM 672 C C . GLU A 1 88 ? 10.589 -3.454 -14.289 1.00 87.94 88 GLU A C 1
ATOM 674 O O . GLU A 1 88 ? 10.084 -4.307 -13.560 1.00 87.94 88 GLU A O 1
ATOM 679 N N . THR A 1 89 ? 11.714 -2.822 -13.932 1.00 86.00 89 THR A N 1
ATOM 680 C CA . THR A 1 89 ? 12.345 -3.030 -12.614 1.00 86.00 89 THR A CA 1
ATOM 681 C C . THR A 1 89 ? 11.435 -2.573 -11.473 1.00 86.00 89 THR A C 1
ATOM 683 O O . THR A 1 89 ? 11.265 -3.289 -10.485 1.00 86.00 89 THR A O 1
ATOM 686 N N . PHE A 1 90 ? 10.794 -1.412 -11.622 1.00 87.44 90 PHE A N 1
ATOM 687 C CA . PHE A 1 90 ? 9.798 -0.922 -10.675 1.00 87.44 90 PHE A CA 1
ATOM 688 C C . PHE A 1 90 ? 8.630 -1.906 -10.538 1.00 87.44 90 PHE A C 1
ATOM 690 O O . PHE A 1 90 ? 8.270 -2.252 -9.417 1.00 87.44 90 PHE A O 1
ATOM 697 N N . LEU A 1 91 ? 8.107 -2.428 -11.652 1.00 91.31 91 LEU A N 1
ATOM 698 C CA . LEU A 1 91 ? 7.031 -3.415 -11.666 1.00 91.31 91 LEU A CA 1
ATOM 699 C C . LEU A 1 91 ? 7.408 -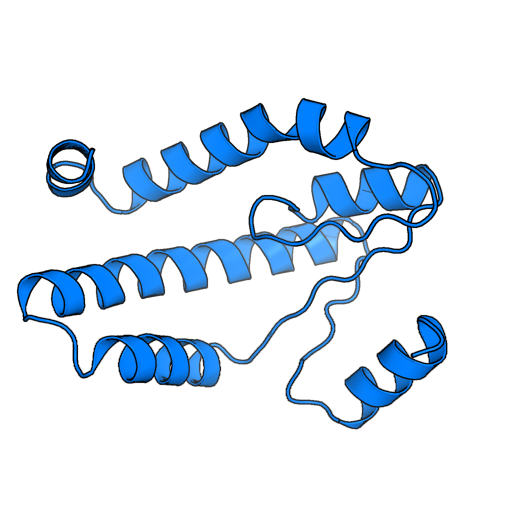4.681 -10.892 1.00 91.31 91 LEU A C 1
ATOM 701 O O . LEU A 1 91 ? 6.651 -5.100 -10.018 1.00 91.31 91 LEU A O 1
ATOM 705 N N . ARG A 1 92 ? 8.577 -5.276 -11.164 1.00 90.06 92 ARG A N 1
ATOM 706 C CA . ARG A 1 92 ? 9.030 -6.482 -10.446 1.00 90.06 92 ARG A CA 1
ATOM 707 C C . ARG A 1 92 ? 9.101 -6.244 -8.939 1.00 90.06 92 ARG A C 1
ATOM 709 O O . ARG A 1 92 ? 8.626 -7.078 -8.168 1.00 90.06 92 ARG A O 1
ATOM 716 N N . ARG A 1 93 ? 9.621 -5.085 -8.520 1.00 88.69 93 ARG A N 1
ATOM 717 C CA . ARG A 1 93 ? 9.660 -4.694 -7.106 1.00 88.69 93 ARG A CA 1
ATOM 718 C C . ARG A 1 93 ? 8.256 -4.526 -6.526 1.00 88.69 93 ARG A C 1
ATOM 720 O O . ARG A 1 93 ? 7.975 -5.107 -5.488 1.00 88.69 93 ARG A O 1
ATOM 727 N N . THR A 1 94 ? 7.364 -3.805 -7.205 1.00 90.56 94 THR A N 1
ATOM 728 C CA . THR A 1 94 ? 5.979 -3.597 -6.756 1.00 90.56 94 THR A CA 1
ATOM 729 C C . THR A 1 94 ? 5.222 -4.913 -6.594 1.00 90.56 94 THR A C 1
ATOM 731 O O . THR A 1 94 ? 4.510 -5.087 -5.609 1.00 90.56 94 THR A O 1
ATOM 734 N N . LEU A 1 95 ? 5.381 -5.862 -7.523 1.00 92.38 95 LEU A N 1
ATOM 735 C CA . LEU A 1 95 ? 4.735 -7.173 -7.420 1.00 92.38 95 LEU A CA 1
ATOM 736 C C . LEU A 1 95 ? 5.287 -7.991 -6.248 1.00 92.38 95 LEU A C 1
ATOM 738 O O . LEU A 1 95 ? 4.517 -8.638 -5.538 1.00 92.38 95 LEU A O 1
ATOM 742 N N . ARG A 1 96 ? 6.602 -7.928 -6.005 1.00 91.31 96 ARG A N 1
ATOM 743 C CA . ARG A 1 96 ? 7.215 -8.551 -4.827 1.00 91.31 96 ARG A CA 1
ATOM 744 C C . ARG A 1 96 ? 6.705 -7.920 -3.530 1.00 91.31 96 ARG A C 1
ATOM 746 O O . ARG A 1 96 ? 6.254 -8.646 -2.651 1.00 91.31 96 ARG A O 1
ATOM 753 N N . ASP A 1 97 ? 6.716 -6.593 -3.438 1.00 89.38 97 ASP A N 1
ATOM 754 C CA . ASP A 1 97 ? 6.232 -5.852 -2.267 1.00 89.38 97 ASP A CA 1
ATOM 755 C C . ASP A 1 97 ? 4.759 -6.139 -1.980 1.00 89.38 97 ASP A C 1
ATOM 757 O O . ASP A 1 97 ? 4.383 -6.333 -0.826 1.00 89.38 97 ASP A O 1
ATOM 761 N N . ARG A 1 98 ? 3.929 -6.235 -3.024 1.00 92.81 98 ARG A N 1
ATOM 762 C CA . ARG A 1 98 ? 2.524 -6.629 -2.900 1.00 92.81 98 ARG A CA 1
ATOM 763 C C . ARG A 1 98 ? 2.383 -8.006 -2.258 1.00 92.81 98 ARG A C 1
ATOM 765 O O . ARG A 1 98 ? 1.604 -8.139 -1.323 1.00 92.81 98 ARG A O 1
ATOM 772 N N . ARG A 1 99 ? 3.089 -9.026 -2.757 1.00 93.25 99 ARG A N 1
ATOM 773 C CA . ARG A 1 99 ? 3.001 -10.398 -2.216 1.00 93.25 99 ARG A CA 1
ATOM 774 C C . ARG A 1 99 ? 3.387 -10.428 -0.739 1.00 93.25 99 ARG A C 1
ATOM 776 O O . ARG A 1 99 ? 2.618 -10.900 0.085 1.00 93.25 99 ARG A O 1
ATOM 783 N N . GLU A 1 100 ? 4.500 -9.787 -0.404 1.00 91.62 100 GLU A N 1
ATOM 784 C CA . GLU A 1 100 ? 4.988 -9.660 0.973 1.00 91.62 100 GLU A CA 1
ATOM 785 C C . GLU A 1 100 ? 4.011 -8.903 1.885 1.00 91.62 100 GLU A C 1
ATOM 787 O O . GLU A 1 100 ? 3.856 -9.242 3.059 1.00 91.62 100 GLU A O 1
ATOM 792 N N . ALA A 1 101 ? 3.342 -7.870 1.366 1.00 92.56 101 ALA A N 1
ATOM 793 C CA . ALA A 1 101 ? 2.303 -7.160 2.099 1.00 92.56 101 ALA A CA 1
ATOM 794 C C . ALA A 1 101 ? 1.057 -8.034 2.304 1.00 92.56 101 ALA A C 1
ATOM 796 O O . ALA A 1 101 ? 0.482 -8.017 3.383 1.00 92.56 101 ALA A O 1
ATOM 797 N N . LEU A 1 102 ? 0.645 -8.839 1.326 1.00 94.94 102 LEU A N 1
ATOM 798 C CA . LEU A 1 102 ? -0.488 -9.752 1.500 1.00 94.94 102 LEU A CA 1
ATOM 799 C C . LEU A 1 102 ? -0.176 -10.857 2.520 1.00 94.94 102 LEU A C 1
ATOM 801 O O . LEU A 1 102 ? -0.992 -11.115 3.403 1.00 94.94 102 LEU A O 1
ATOM 805 N N . ASP A 1 103 ? 1.026 -11.431 2.471 1.00 94.38 103 ASP A N 1
ATOM 806 C CA . ASP A 1 103 ? 1.469 -12.447 3.432 1.00 94.38 103 ASP A CA 1
ATOM 807 C C . ASP A 1 103 ? 1.573 -11.877 4.855 1.00 94.38 103 ASP A C 1
ATOM 809 O O . ASP A 1 103 ? 1.174 -12.508 5.837 1.00 94.38 103 ASP A O 1
ATOM 813 N N . ALA A 1 104 ? 2.095 -10.655 5.003 1.00 93.25 104 ALA A N 1
ATOM 814 C CA . ALA A 1 104 ? 2.122 -9.973 6.292 1.00 93.25 104 ALA A CA 1
ATOM 815 C C . ALA A 1 104 ? 0.712 -9.595 6.776 1.00 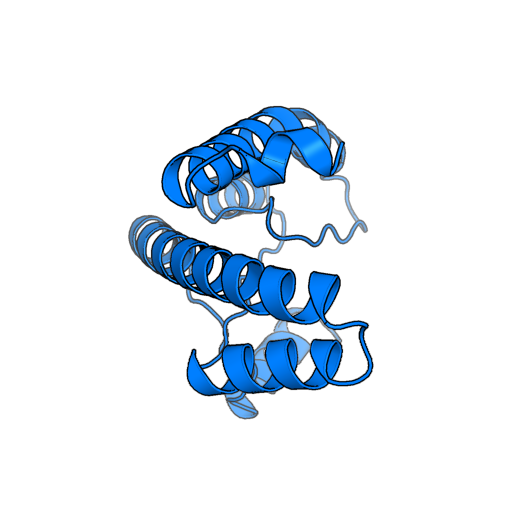93.25 104 ALA A C 1
ATOM 817 O O . ALA A 1 104 ? 0.422 -9.764 7.957 1.00 93.25 104 ALA A O 1
ATOM 818 N N . ALA A 1 105 ? -0.181 -9.152 5.889 1.00 94.88 105 ALA A N 1
ATOM 819 C CA . ALA A 1 105 ? -1.563 -8.840 6.242 1.00 94.88 105 ALA A CA 1
ATOM 820 C C . ALA A 1 105 ? -2.300 -10.073 6.780 1.00 94.88 105 ALA A C 1
ATOM 822 O O . ALA A 1 105 ? -2.918 -9.992 7.839 1.00 94.88 105 ALA A O 1
ATOM 823 N N . ALA A 1 106 ? -2.136 -11.230 6.128 1.00 95.25 106 ALA A N 1
ATOM 824 C CA . ALA A 1 106 ? -2.699 -12.495 6.591 1.00 95.25 106 ALA A CA 1
ATOM 825 C C . ALA A 1 106 ? -2.216 -12.868 8.005 1.00 95.25 106 ALA A C 1
ATOM 827 O O . ALA A 1 106 ? -3.022 -13.263 8.845 1.00 95.25 106 ALA A O 1
ATOM 828 N N . ARG A 1 107 ? -0.920 -12.685 8.304 1.00 94.88 107 ARG A N 1
ATOM 829 C CA . ARG A 1 107 ? -0.352 -12.951 9.643 1.00 94.88 107 ARG A CA 1
ATOM 830 C C . ARG A 1 107 ? -0.916 -12.046 10.740 1.00 94.88 107 ARG A C 1
ATOM 832 O O . ARG A 1 107 ? -0.991 -12.478 11.885 1.00 94.88 107 ARG A O 1
ATOM 839 N N . HIS A 1 108 ? -1.308 -10.822 10.395 1.00 93.19 108 HIS A N 1
ATOM 840 C CA . HIS A 1 108 ? -1.861 -9.835 11.331 1.00 93.19 108 HIS A CA 1
ATOM 841 C C . HIS A 1 108 ? -3.393 -9.759 11.311 1.00 93.19 108 HIS A C 1
ATOM 843 O O . HIS A 1 108 ? -3.965 -8.892 11.964 1.00 93.19 108 HIS A O 1
ATOM 849 N N . GLY A 1 109 ? -4.069 -10.636 10.559 1.00 93.25 109 GLY A N 1
ATOM 850 C CA . GLY A 1 109 ? -5.529 -10.609 10.420 1.00 93.25 109 GLY A CA 1
ATOM 851 C C . GLY A 1 109 ? -6.066 -9.362 9.706 1.00 93.25 109 GLY A C 1
ATOM 852 O O . GLY A 1 109 ? -7.241 -9.032 9.846 1.00 93.25 109 GLY A O 1
ATOM 853 N N . ILE A 1 110 ? -5.224 -8.655 8.949 1.00 94.12 110 ILE A N 1
ATOM 854 C CA . ILE A 1 110 ? -5.627 -7.490 8.159 1.00 94.12 110 ILE A CA 1
ATOM 855 C C . ILE A 1 110 ? -6.258 -7.993 6.865 1.00 94.12 110 ILE A C 1
ATOM 857 O O . ILE A 1 110 ? -5.619 -8.713 6.098 1.00 94.12 110 ILE A O 1
ATOM 861 N N . VAL A 1 111 ? -7.495 -7.574 6.601 1.00 94.62 111 VAL A N 1
ATOM 862 C CA . VAL A 1 111 ? -8.208 -7.888 5.358 1.00 94.62 111 VAL A CA 1
ATOM 863 C C . VAL A 1 111 ? -7.879 -6.817 4.311 1.00 94.62 111 VAL A C 1
ATOM 865 O O . VAL A 1 111 ? -8.265 -5.659 4.494 1.00 94.62 111 VAL A O 1
ATOM 868 N N . PRO A 1 112 ? -7.164 -7.154 3.221 1.00 96.00 112 PRO A N 1
ATOM 869 C CA . PRO A 1 112 ? -6.910 -6.211 2.139 1.00 96.00 112 PRO A CA 1
ATOM 870 C C . PRO A 1 112 ? -8.209 -5.873 1.397 1.00 96.00 112 PRO A C 1
ATOM 872 O O . PRO A 1 112 ? -9.035 -6.752 1.159 1.00 96.00 112 PRO A O 1
ATOM 875 N N . VAL A 1 113 ? -8.363 -4.620 0.975 1.00 97.38 113 VAL A N 1
ATOM 876 C CA . VAL A 1 113 ? -9.490 -4.162 0.152 1.00 97.38 113 VAL A CA 1
ATOM 877 C C . VAL A 1 113 ? -9.059 -4.161 -1.311 1.00 97.38 113 VAL A C 1
ATOM 879 O O . VAL A 1 113 ? -8.139 -3.428 -1.684 1.00 97.38 113 VAL A O 1
ATOM 882 N N . ASP A 1 114 ? -9.701 -4.985 -2.142 1.00 96.62 114 ASP A N 1
ATOM 883 C CA . ASP A 1 114 ? -9.482 -4.959 -3.589 1.00 96.62 114 ASP A CA 1
ATOM 884 C C . ASP A 1 114 ? -10.170 -3.731 -4.195 1.00 96.62 114 ASP A C 1
ATOM 886 O O . ASP A 1 114 ? -11.390 -3.596 -4.149 1.00 96.62 114 ASP A O 1
ATOM 890 N N . VAL A 1 115 ? -9.383 -2.837 -4.793 1.00 96.56 115 VAL A N 1
ATOM 891 C CA . VAL A 1 115 ? -9.885 -1.594 -5.404 1.00 96.56 115 VAL A CA 1
ATOM 892 C C . VAL A 1 115 ? -10.741 -1.822 -6.651 1.00 96.56 115 VAL A C 1
ATOM 894 O O . VAL A 1 115 ? -11.339 -0.879 -7.165 1.00 96.56 115 VAL A O 1
ATOM 897 N N . THR A 1 116 ? -10.760 -3.043 -7.184 1.00 97.19 116 THR A N 1
ATOM 898 C CA . THR A 1 116 ? -11.612 -3.430 -8.315 1.00 97.19 116 THR A CA 1
ATOM 899 C C . THR A 1 116 ? -12.972 -3.960 -7.873 1.00 97.19 116 THR A C 1
ATOM 901 O O . THR A 1 116 ? -13.893 -4.013 -8.688 1.00 97.19 116 THR A O 1
ATOM 904 N N . ASP A 1 117 ? -13.127 -4.294 -6.591 1.00 97.69 117 ASP A N 1
ATOM 905 C CA . ASP A 1 117 ? -14.402 -4.687 -6.009 1.00 97.69 117 ASP A CA 1
ATOM 906 C C . ASP A 1 117 ? -15.165 -3.435 -5.552 1.00 97.69 117 ASP A C 1
ATOM 908 O O . ASP A 1 117 ? -14.890 -2.834 -4.511 1.00 97.69 117 ASP A O 1
ATOM 912 N N . GLY A 1 118 ? -16.152 -3.034 -6.356 1.00 97.00 118 GLY A N 1
ATOM 913 C CA . GLY A 1 118 ? -16.992 -1.876 -6.056 1.00 97.00 118 GLY A CA 1
ATOM 914 C C . GLY A 1 118 ? -17.776 -2.013 -4.746 1.00 97.00 118 GLY A C 1
ATOM 915 O O . GLY A 1 118 ? -17.994 -1.012 -4.068 1.00 97.00 118 GLY A O 1
ATOM 916 N N . GLY A 1 119 ? -18.157 -3.233 -4.353 1.00 97.75 119 GLY A N 1
ATOM 917 C CA . GLY A 1 119 ? -18.834 -3.485 -3.082 1.00 97.75 119 GLY A CA 1
ATOM 918 C C . GLY A 1 119 ? -17.892 -3.295 -1.896 1.00 97.75 119 GLY A C 1
ATOM 919 O O . GLY A 1 119 ? -18.246 -2.620 -0.928 1.00 97.75 119 GLY A O 1
ATOM 920 N N . ALA A 1 120 ? -16.667 -3.813 -2.000 1.00 96.94 120 ALA A N 1
ATOM 921 C CA . ALA A 1 120 ? -15.635 -3.617 -0.983 1.00 96.94 120 ALA A CA 1
ATOM 922 C C . ALA A 1 120 ? -15.253 -2.133 -0.829 1.00 96.94 120 ALA A C 1
ATOM 924 O O . ALA A 1 120 ? -15.098 -1.646 0.293 1.00 96.94 120 ALA A O 1
ATOM 925 N N . MET A 1 121 ? -15.161 -1.392 -1.938 1.00 97.56 121 MET A N 1
ATOM 926 C CA . MET A 1 121 ? -14.887 0.048 -1.918 1.00 97.56 121 MET A CA 1
ATOM 927 C C . MET A 1 121 ? -16.040 0.863 -1.323 1.00 97.56 121 MET A C 1
ATOM 929 O O . MET A 1 121 ? -15.787 1.750 -0.511 1.00 97.56 121 MET A O 1
ATOM 933 N N . ALA A 1 122 ? -17.295 0.541 -1.650 1.00 97.12 122 ALA A N 1
ATOM 934 C CA . ALA A 1 122 ? -18.455 1.198 -1.045 1.00 97.12 122 ALA A CA 1
ATOM 935 C C . ALA A 1 122 ? -18.521 0.950 0.473 1.00 97.12 122 ALA A C 1
ATOM 937 O O . ALA A 1 122 ? -18.765 1.873 1.251 1.00 97.12 122 ALA A O 1
ATOM 938 N N . ALA A 1 123 ? -18.236 -0.280 0.914 1.00 96.75 123 ALA A N 1
ATOM 939 C CA . ALA A 1 123 ? -18.149 -0.610 2.335 1.00 96.75 123 ALA A CA 1
ATOM 940 C C . ALA A 1 123 ? -17.005 0.145 3.035 1.00 96.75 123 ALA A C 1
ATOM 942 O O . ALA A 1 123 ? -17.169 0.612 4.163 1.00 96.75 123 ALA A O 1
ATOM 943 N N . LEU A 1 124 ? -15.857 0.302 2.365 1.00 96.00 124 LEU A N 1
ATOM 944 C CA . LEU A 1 124 ? -14.738 1.099 2.865 1.00 96.00 124 LEU A CA 1
ATOM 945 C C . LEU A 1 124 ? -15.122 2.576 3.030 1.00 96.00 124 LEU A C 1
ATOM 947 O O . LEU A 1 124 ? -14.842 3.148 4.078 1.00 96.00 124 LEU A O 1
ATOM 951 N N . GLN A 1 125 ? -15.768 3.182 2.033 1.00 95.00 125 GLN A N 1
ATOM 952 C CA . GLN A 1 125 ? -16.220 4.578 2.096 1.00 95.00 125 GLN A CA 1
ATOM 953 C C . GLN A 1 125 ? -17.181 4.800 3.267 1.00 95.00 125 GLN A C 1
ATOM 955 O O . GLN A 1 125 ? -16.939 5.667 4.104 1.00 95.00 125 GLN A O 1
ATOM 960 N N . ALA A 1 126 ? -18.186 3.929 3.407 1.00 95.94 126 ALA A N 1
ATOM 961 C CA . ALA A 1 126 ? -19.121 3.976 4.526 1.00 95.94 126 ALA A CA 1
ATOM 962 C C . ALA A 1 126 ? -18.418 3.839 5.890 1.00 95.94 126 ALA A C 1
ATOM 964 O O . ALA A 1 126 ? -18.746 4.572 6.821 1.00 95.94 126 ALA A O 1
ATOM 965 N N . ARG A 1 127 ? -17.425 2.942 6.007 1.00 93.88 127 ARG A N 1
ATOM 966 C CA . ARG A 1 127 ? -16.615 2.774 7.228 1.00 93.88 127 ARG A CA 1
ATOM 967 C C . ARG A 1 127 ? -15.820 4.034 7.580 1.00 93.88 127 ARG A C 1
ATOM 969 O O . ARG A 1 127 ? -15.719 4.371 8.754 1.00 93.88 127 ARG A O 1
ATOM 976 N N . LEU A 1 128 ? -15.257 4.708 6.579 1.00 90.44 128 LEU A N 1
ATOM 977 C CA . LEU A 1 128 ? -14.433 5.905 6.764 1.00 90.44 128 LEU A CA 1
ATOM 978 C C . LEU A 1 128 ? -15.247 7.205 6.879 1.00 90.44 128 LEU A C 1
ATOM 980 O O . LEU A 1 128 ? -14.669 8.247 7.179 1.00 90.44 128 LEU A O 1
ATOM 984 N N . GLY A 1 129 ? -16.563 7.162 6.646 1.00 88.88 129 GLY A N 1
ATOM 985 C CA . GLY A 1 129 ? -17.414 8.353 6.608 1.00 88.88 129 GLY A CA 1
ATOM 986 C C . GLY A 1 129 ? -17.136 9.262 5.404 1.00 88.88 129 GLY A C 1
ATOM 987 O O . GLY A 1 129 ? -17.254 10.481 5.535 1.00 88.88 129 GLY A O 1
ATOM 988 N N . LEU A 1 130 ? -16.729 8.672 4.271 1.00 81.88 130 LEU A N 1
ATOM 989 C CA . LEU A 1 130 ? -16.426 9.345 2.999 1.00 81.88 130 LEU A CA 1
ATOM 990 C C . LEU A 1 130 ? -17.553 9.194 1.973 1.00 81.88 130 LEU A C 1
ATOM 992 O O . LEU A 1 130 ? -18.255 8.158 2.010 1.00 81.88 130 LEU A O 1
#

Organism: NCBI:txid1447782

Radius of gyration: 16.42 Å; chains: 1; bounding box: 44×27×42 Å

Foldseek 3Di:
DVVVVVPDDLVVVLVVVQVVLVVCLVVVVVVLDPPDDDDDLSCALVNQLVSVVVVDDDAAEDEDLVVLLVVLQVVCVPPDPVVSVVSVSVSVSVVVSRVNSVVSCVVSVHDHQYPVPPVSVVVVCVVVVD

Secondary structure (DSSP, 8-state):
-HHHHTTS-HHHHHHHHHHHHHHHHHHHHHH--TT----STT--HHHHHHHHHTT-----EE--HHHHHHHHHHHHTTS-HHHHHHHHHHHHHHHHHHHHHHHHHHHTT--PEETT-HHHHHHHHHHHT-

Sequence (130 aa):
MAQFYDRMDDAAIWWFSQVHHANLRPLVEAALVPGTVIEGSALRPDLLAQAAARGAETVLLTAPEALLAARIRAGAADLPERWRVRAETFLRRTLRDRREALDAAARHGIVPVDVTDGGAMAALQARLGL